Protein AF-A0A4U7EYY4-F1 (afdb_monomer_lite)

Foldseek 3Di:
DVQADPPPRDHDDDDDDCVRPVPVQVVLVVVCVVPVHSDDDDDAQDDVPDDGDDDPVRNVVSCVPDPDQWDDDPPDIDGDPPD

Structure (mmCIF, N/CA/C/O backbone):
data_AF-A0A4U7EYY4-F1
#
_entry.id   AF-A0A4U7EYY4-F1
#
loop_
_atom_site.group_PDB
_atom_site.id
_atom_site.type_symbol
_atom_site.label_atom_id
_atom_site.label_alt_id
_atom_site.label_comp_id
_atom_site.label_asym_id
_atom_site.label_entity_id
_atom_site.label_seq_id
_atom_site.pdbx_PDB_ins_code
_atom_site.Cartn_x
_atom_site.Cartn_y
_atom_site.Cartn_z
_atom_site.occupancy
_atom_site.B_iso_or_equiv
_atom_site.auth_seq_id
_atom_site.auth_comp_id
_atom_site.auth_asym_id
_atom_site.auth_atom_id
_atom_site.pdbx_PDB_model_num
ATOM 1 N N . PRO A 1 1 ? -7.245 -8.724 11.045 1.00 78.62 1 PRO A N 1
ATOM 2 C CA . PRO A 1 1 ? -6.195 -9.728 11.364 1.00 78.62 1 PRO A CA 1
ATOM 3 C C . PRO A 1 1 ? -4.939 -9.602 10.486 1.00 78.62 1 PRO A C 1
ATOM 5 O O . PRO A 1 1 ? -3.851 -9.678 11.030 1.00 78.62 1 PRO A O 1
ATOM 8 N N . ALA A 1 2 ? -5.065 -9.361 9.172 1.00 89.44 2 ALA A N 1
ATOM 9 C CA . ALA A 1 2 ? -3.942 -9.371 8.215 1.00 89.44 2 ALA A CA 1
ATOM 10 C C . ALA A 1 2 ? -2.776 -8.389 8.491 1.00 89.44 2 ALA A C 1
ATOM 12 O O . ALA A 1 2 ? -1.729 -8.506 7.868 1.00 89.44 2 ALA A O 1
ATOM 13 N N . VAL A 1 3 ? -2.953 -7.424 9.398 1.00 92.62 3 VAL A N 1
ATOM 14 C CA . VAL A 1 3 ? -1.962 -6.384 9.741 1.00 92.62 3 VAL A CA 1
ATOM 15 C C . VAL A 1 3 ? -1.464 -6.473 11.189 1.00 92.62 3 VAL A C 1
ATOM 17 O O . VAL A 1 3 ? -0.732 -5.593 11.636 1.00 92.62 3 VAL A O 1
ATOM 20 N N . LEU A 1 4 ? -1.896 -7.495 11.934 1.00 94.94 4 LEU A N 1
ATOM 21 C CA . LEU A 1 4 ? -1.470 -7.743 13.309 1.00 94.94 4 LEU A CA 1
ATOM 22 C C . LEU A 1 4 ? -0.509 -8.924 13.334 1.00 94.94 4 LEU A C 1
ATOM 24 O O . LEU A 1 4 ? -0.693 -9.895 12.597 1.00 94.94 4 LEU A O 1
ATOM 28 N N . HIS A 1 5 ? 0.476 -8.866 14.218 1.00 94.31 5 HIS A N 1
ATOM 29 C CA . HIS A 1 5 ? 1.285 -10.031 14.519 1.00 94.31 5 HIS A CA 1
ATOM 30 C C . HIS A 1 5 ? 0.407 -11.107 15.202 1.00 94.31 5 HIS A C 1
ATOM 32 O O . HIS A 1 5 ? -0.377 -10.777 16.097 1.00 94.31 5 HIS A O 1
ATOM 38 N N . PRO A 1 6 ? 0.465 -12.379 14.763 1.00 94.31 6 PRO A N 1
ATOM 39 C CA . PRO A 1 6 ? -0.532 -13.385 15.137 1.00 94.31 6 PRO A CA 1
ATOM 40 C C . PRO A 1 6 ? -0.462 -13.826 16.603 1.00 94.31 6 PRO A C 1
ATOM 42 O O . PRO A 1 6 ? -1.471 -14.270 17.142 1.00 94.31 6 PRO A O 1
ATOM 45 N N . GLU A 1 7 ? 0.703 -13.726 17.246 1.00 95.44 7 GLU A N 1
ATOM 46 C CA . GLU A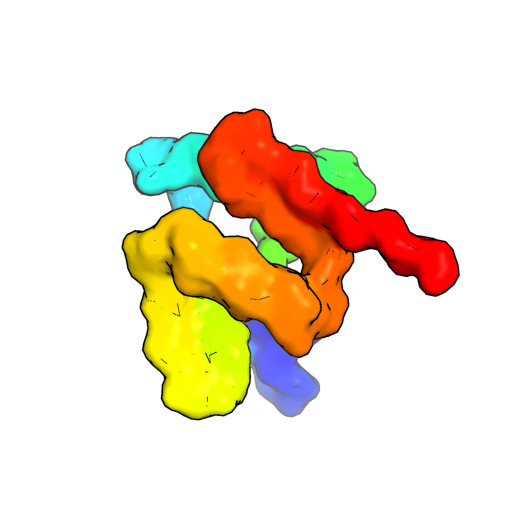 1 7 ? 0.893 -14.249 18.607 1.00 95.44 7 GLU A CA 1
ATOM 47 C C . GLU A 1 7 ? 0.523 -13.233 19.696 1.00 95.44 7 GLU A C 1
ATOM 49 O O . GLU A 1 7 ? -0.061 -13.594 20.715 1.00 95.44 7 GLU A O 1
ATOM 54 N N . ASP A 1 8 ? 0.840 -11.956 19.485 1.00 95.50 8 ASP A N 1
ATOM 55 C CA . ASP A 1 8 ? 0.757 -10.899 20.501 1.00 95.50 8 ASP A CA 1
ATOM 56 C C . ASP A 1 8 ? -0.149 -9.725 20.089 1.00 95.50 8 ASP A C 1
ATOM 58 O O . ASP A 1 8 ? -0.352 -8.797 20.871 1.00 95.50 8 ASP A O 1
ATOM 62 N N . HIS A 1 9 ? -0.735 -9.780 18.889 1.00 93.88 9 HIS A N 1
ATOM 63 C CA . HIS A 1 9 ? -1.654 -8.782 18.338 1.00 93.88 9 HIS A CA 1
ATOM 64 C C . HIS A 1 9 ? -1.061 -7.369 18.195 1.00 93.88 9 HIS A C 1
ATOM 66 O O . HIS A 1 9 ? -1.806 -6.391 18.089 1.00 93.88 9 HIS A O 1
ATOM 72 N N . THR A 1 10 ? 0.267 -7.240 18.160 1.00 96.44 10 THR A N 1
ATOM 73 C CA . THR A 1 10 ? 0.938 -5.949 17.954 1.00 96.44 10 THR A CA 1
ATOM 74 C C . THR A 1 10 ? 0.934 -5.525 16.479 1.00 96.44 10 THR A C 1
ATOM 76 O O . THR A 1 10 ? 0.713 -6.334 15.575 1.00 96.44 10 THR A O 1
ATOM 79 N N . ALA A 1 11 ? 1.155 -4.232 16.217 1.00 95.31 11 ALA A N 1
ATOM 80 C CA . ALA A 1 11 ? 1.205 -3.661 14.870 1.00 95.31 11 ALA A CA 1
ATOM 81 C C . ALA A 1 11 ? 2.206 -2.501 14.779 1.00 95.31 11 ALA A C 1
ATOM 83 O O . ALA A 1 11 ? 2.543 -1.873 15.784 1.00 95.31 11 ALA A O 1
ATOM 84 N N . ARG A 1 12 ? 2.629 -2.167 13.553 1.00 96.38 12 ARG A N 1
ATOM 85 C CA . ARG A 1 12 ? 3.443 -0.978 13.252 1.00 96.38 12 ARG A CA 1
ATOM 86 C C . ARG A 1 12 ? 2.640 -0.002 12.381 1.00 96.38 12 ARG A C 1
ATOM 88 O O . ARG A 1 12 ? 2.801 -0.019 11.160 1.00 96.38 12 ARG A O 1
ATOM 95 N N . PRO A 1 13 ? 1.739 0.800 12.976 1.00 96.19 13 PRO A N 1
ATOM 96 C CA . PRO A 1 13 ? 0.820 1.631 12.214 1.00 96.19 13 PRO A CA 1
ATOM 97 C C . PRO A 1 13 ? 1.537 2.806 11.542 1.00 96.19 13 PRO A C 1
ATOM 99 O O . PRO A 1 13 ? 2.441 3.418 12.111 1.00 96.19 13 PRO A O 1
ATOM 102 N N . GLN A 1 14 ? 1.063 3.162 10.352 1.00 97.56 14 GLN A N 1
ATOM 103 C CA . GLN A 1 14 ? 1.283 4.470 9.749 1.00 97.56 14 GLN A CA 1
ATOM 104 C C . GLN A 1 14 ? -0.013 5.265 9.904 1.00 97.56 14 GLN A C 1
ATOM 106 O O . GLN A 1 14 ? -1.028 4.906 9.312 1.00 97.56 14 GLN A O 1
ATOM 111 N N . ILE A 1 15 ? 0.014 6.334 10.698 1.00 97.25 15 ILE A N 1
ATOM 112 C CA . ILE A 1 15 ? -1.130 7.242 10.811 1.00 97.25 15 ILE A CA 1
ATOM 113 C C . ILE A 1 15 ? -1.091 8.209 9.631 1.00 97.25 15 ILE A C 1
ATOM 115 O O . ILE A 1 15 ? -0.056 8.819 9.367 1.00 97.25 15 ILE A O 1
ATOM 119 N N . VAL A 1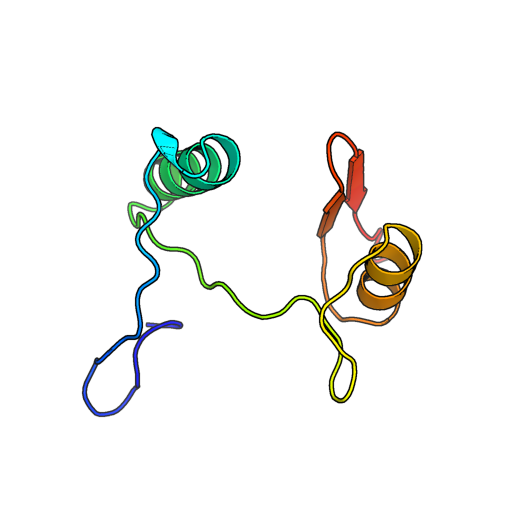 16 ? -2.212 8.325 8.925 1.00 97.94 16 VAL A N 1
ATOM 120 C CA . VAL A 1 16 ? -2.371 9.218 7.776 1.00 97.94 16 VAL A CA 1
ATOM 121 C C . VAL A 1 16 ? -3.406 10.269 8.141 1.00 97.94 16 VAL A C 1
ATOM 123 O O . VAL A 1 16 ? -4.547 9.927 8.444 1.00 97.94 16 VAL A O 1
ATOM 126 N N . SER A 1 17 ? -3.020 11.543 8.111 1.00 98.06 17 SER A N 1
ATOM 127 C CA . SER A 1 17 ? -3.972 12.653 8.156 1.00 98.06 17 SER A CA 1
ATOM 128 C C . SER A 1 17 ? -4.272 13.178 6.754 1.00 98.06 17 SER A C 1
ATOM 130 O O . SER A 1 17 ? -3.435 13.107 5.849 1.00 98.06 17 SER A O 1
ATOM 132 N N . GLU A 1 18 ? -5.445 13.785 6.586 1.00 98.06 18 GLU A N 1
ATOM 133 C CA . GLU A 1 18 ? -5.827 14.465 5.344 1.00 98.06 18 GLU A CA 1
ATOM 134 C C . GLU A 1 18 ? -4.799 15.534 4.934 1.00 98.06 18 GLU A C 1
ATOM 136 O O . GLU A 1 18 ? -4.410 15.620 3.772 1.00 98.06 18 GLU A O 1
ATOM 141 N N . SER A 1 19 ? -4.273 16.288 5.905 1.00 98.25 19 SER A N 1
ATOM 142 C CA . SER A 1 19 ? -3.248 17.313 5.670 1.00 98.25 19 SER A CA 1
ATOM 143 C C . SER A 1 19 ? -1.912 16.763 5.156 1.00 98.25 19 SER A C 1
ATOM 145 O O . SER A 1 19 ? -1.169 17.494 4.506 1.00 98.25 19 SER A O 1
ATOM 147 N N . GLN A 1 20 ? -1.589 15.498 5.447 1.00 97.31 20 GLN A N 1
ATOM 148 C CA . GLN A 1 20 ? -0.366 14.841 4.977 1.00 97.31 20 GLN A CA 1
ATOM 149 C C . GLN A 1 20 ? -0.561 14.203 3.602 1.00 97.31 20 GLN A C 1
ATOM 151 O O . GLN A 1 20 ? 0.339 14.256 2.766 1.00 97.31 20 GLN A O 1
ATOM 156 N N . ASN A 1 21 ? -1.713 13.566 3.377 1.00 97.50 21 ASN A N 1
ATOM 157 C CA . ASN A 1 21 ? -2.042 12.927 2.109 1.00 97.50 21 ASN A CA 1
ATOM 158 C C . ASN A 1 21 ? -3.562 12.776 1.955 1.00 97.50 21 ASN A C 1
ATOM 160 O O . ASN A 1 21 ? -4.134 11.737 2.294 1.00 97.50 21 ASN A O 1
ATOM 164 N N . ALA A 1 22 ? -4.206 13.802 1.397 1.00 98.12 22 ALA A N 1
ATOM 165 C CA . ALA A 1 22 ? -5.656 13.837 1.216 1.00 98.12 22 ALA A CA 1
ATOM 166 C C . ALA A 1 22 ? -6.182 12.666 0.369 1.00 98.12 22 ALA A C 1
ATOM 168 O O . ALA A 1 22 ? -7.245 12.120 0.654 1.00 98.12 22 ALA A O 1
ATOM 169 N N . ARG A 1 23 ? -5.418 12.224 -0.640 1.00 96.50 23 ARG A N 1
ATOM 170 C CA . ARG A 1 23 ? -5.831 11.132 -1.532 1.00 96.50 23 ARG A CA 1
ATOM 171 C C . ARG A 1 23 ? -5.850 9.786 -0.813 1.00 96.50 23 ARG A C 1
ATOM 173 O O . ARG A 1 23 ? -6.833 9.061 -0.917 1.00 96.50 23 ARG A O 1
ATOM 180 N N . LEU A 1 24 ? -4.795 9.455 -0.066 1.00 97.38 24 LEU A N 1
ATOM 181 C CA . LEU A 1 24 ? -4.756 8.214 0.714 1.00 97.38 24 LEU A CA 1
ATOM 182 C C . LEU A 1 24 ? -5.765 8.246 1.869 1.00 97.38 24 LEU A C 1
ATOM 184 O O . LEU A 1 24 ? -6.408 7.234 2.136 1.00 97.38 24 LEU A O 1
ATOM 188 N N . TYR A 1 25 ? -5.947 9.406 2.505 1.00 98.44 25 TYR A N 1
ATOM 189 C CA . TYR A 1 25 ? -6.963 9.597 3.540 1.00 98.44 25 TYR A CA 1
ATOM 190 C C . TYR A 1 25 ? -8.374 9.306 3.009 1.00 98.44 25 TYR A C 1
ATOM 192 O O . TYR A 1 25 ? -9.091 8.505 3.601 1.00 98.44 25 TYR A O 1
ATOM 200 N N . ALA A 1 26 ? -8.738 9.861 1.848 1.00 98.25 26 ALA A N 1
ATOM 201 C CA . ALA A 1 26 ? -10.036 9.613 1.218 1.00 98.25 26 ALA A CA 1
ATOM 202 C C . ALA A 1 26 ? -10.256 8.131 0.858 1.00 98.25 26 ALA A C 1
ATOM 204 O O . ALA A 1 26 ? -11.368 7.625 0.986 1.00 98.25 26 ALA A O 1
ATOM 205 N N . ILE A 1 27 ? -9.204 7.411 0.444 1.00 97.81 27 ILE A N 1
ATOM 206 C CA . ILE A 1 27 ? -9.291 5.963 0.188 1.00 97.81 27 ILE A CA 1
ATOM 207 C C . ILE A 1 27 ? -9.580 5.199 1.487 1.00 97.81 27 ILE A C 1
ATOM 209 O O . ILE A 1 27 ? -10.427 4.309 1.487 1.00 97.81 27 ILE A O 1
ATOM 213 N N . ILE A 1 28 ? -8.898 5.537 2.587 1.00 98.31 28 ILE A N 1
ATOM 214 C CA . ILE A 1 28 ? -9.129 4.910 3.898 1.00 98.31 28 ILE A CA 1
ATOM 215 C C . ILE A 1 28 ? -10.549 5.214 4.398 1.00 98.31 28 ILE A C 1
ATOM 217 O O . ILE A 1 28 ? -11.229 4.302 4.861 1.00 98.31 28 ILE A O 1
ATOM 221 N N . GLU A 1 29 ? -11.018 6.456 4.253 1.00 98.50 29 GLU A N 1
ATOM 222 C CA . GLU A 1 29 ? -12.374 6.863 4.641 1.00 98.50 29 GLU A CA 1
ATOM 223 C C . GLU A 1 29 ? -13.447 6.110 3.833 1.00 98.50 29 GLU A C 1
ATOM 225 O O . GLU A 1 29 ? -14.419 5.595 4.385 1.00 98.50 29 GLU A O 1
ATOM 230 N N . GLU A 1 30 ? -13.273 5.989 2.516 1.00 98.50 30 GLU A N 1
ATOM 231 C CA . GLU A 1 30 ? -14.197 5.228 1.671 1.00 98.50 30 GLU A CA 1
ATOM 232 C C . GLU A 1 30 ? -14.152 3.723 1.981 1.00 98.50 30 GLU A C 1
ATOM 234 O O . GLU A 1 30 ? -15.183 3.044 1.961 1.00 98.50 30 GLU A O 1
ATOM 239 N N . PHE A 1 31 ? -12.976 3.192 2.319 1.00 98.31 31 PHE A N 1
ATOM 240 C CA . PHE A 1 31 ? -12.833 1.812 2.770 1.00 98.31 31 PHE A CA 1
ATOM 241 C C . PHE A 1 31 ? -13.556 1.576 4.106 1.00 98.31 31 PHE A C 1
ATOM 243 O O . PHE A 1 31 ? -14.257 0.570 4.245 1.00 98.31 31 PHE A O 1
ATOM 250 N N . GLU A 1 32 ? -13.484 2.517 5.051 1.00 98.44 32 GLU A N 1
ATOM 251 C CA . GLU A 1 32 ? -14.250 2.481 6.302 1.00 98.44 32 GLU A CA 1
ATOM 252 C C . GLU A 1 32 ? -15.758 2.498 6.040 1.00 98.44 32 GLU A C 1
ATOM 254 O O . GLU A 1 32 ? -16.468 1.634 6.550 1.00 98.44 32 GLU A O 1
ATOM 259 N N . LYS A 1 33 ? -16.256 3.410 5.193 1.00 98.69 33 LYS A N 1
ATOM 260 C CA . LYS A 1 33 ? -17.689 3.489 4.844 1.00 98.69 33 LYS A CA 1
ATOM 261 C C . LYS A 1 33 ? -18.235 2.160 4.315 1.00 98.69 33 LYS A C 1
ATOM 263 O O . LYS A 1 33 ? -19.392 1.829 4.563 1.00 98.69 33 LYS A O 1
ATOM 268 N N . ARG A 1 34 ? -17.410 1.393 3.592 1.00 98.44 34 ARG A N 1
ATOM 269 C CA . ARG A 1 34 ? -17.795 0.102 2.997 1.00 98.44 34 ARG A CA 1
ATOM 270 C C . ARG A 1 34 ? -17.625 -1.092 3.929 1.00 98.44 34 ARG A C 1
ATOM 272 O O . ARG A 1 34 ? -18.375 -2.055 3.803 1.00 98.44 34 ARG A O 1
ATOM 279 N N . THR A 1 35 ? -16.625 -1.069 4.805 1.00 97.94 35 THR A N 1
ATOM 280 C CA . THR A 1 35 ? -16.198 -2.260 5.565 1.00 97.94 35 THR A CA 1
ATOM 281 C C . THR A 1 35 ? -16.360 -2.128 7.078 1.00 97.94 35 THR A C 1
ATOM 283 O O . THR A 1 35 ? -16.288 -3.130 7.785 1.00 97.94 35 THR A O 1
ATOM 286 N N . GLY A 1 36 ? -16.558 -0.911 7.585 1.00 98.19 36 GLY A N 1
ATOM 287 C CA . GLY A 1 36 ? -16.501 -0.575 9.008 1.00 98.19 36 GLY A CA 1
ATOM 288 C C . GLY A 1 36 ? -15.084 -0.563 9.596 1.00 98.19 36 GLY A C 1
ATOM 289 O O . GLY A 1 36 ? -14.941 -0.452 10.811 1.00 98.19 36 GLY A O 1
ATOM 290 N N . VAL A 1 37 ? -14.037 -0.711 8.772 1.00 96.88 37 VAL A N 1
ATOM 291 C CA . VAL A 1 37 ? -12.638 -0.784 9.216 1.00 96.88 37 VAL A CA 1
ATOM 292 C C . VAL A 1 37 ? -11.814 0.317 8.535 1.00 96.88 37 VAL A C 1
ATOM 294 O O . VAL A 1 37 ? -11.574 0.217 7.338 1.00 96.88 37 VAL A O 1
ATOM 297 N N . PRO A 1 38 ? -11.304 1.331 9.256 1.00 97.25 38 PRO A N 1
ATOM 298 C CA . PRO A 1 38 ? -10.502 2.419 8.679 1.00 97.25 38 PRO A CA 1
ATOM 299 C C . PRO A 1 38 ? -9.009 2.063 8.552 1.00 97.25 38 PRO A C 1
ATOM 301 O O . PRO A 1 38 ? -8.135 2.849 8.915 1.00 97.25 38 PRO A O 1
ATOM 304 N N . VAL A 1 39 ? -8.680 0.847 8.100 1.00 96.69 39 VAL A N 1
ATOM 305 C CA . VAL A 1 39 ? -7.289 0.358 8.044 1.00 96.69 39 VAL A CA 1
ATOM 306 C C . VAL A 1 39 ? -7.029 -0.421 6.761 1.00 96.69 39 VAL A C 1
ATOM 308 O O . VAL A 1 39 ? -7.754 -1.359 6.438 1.00 96.69 39 VAL A O 1
ATOM 311 N N . LEU A 1 40 ? -5.934 -0.076 6.081 1.00 96.81 40 LEU A N 1
ATOM 312 C CA . LEU A 1 40 ? -5.421 -0.776 4.903 1.00 96.81 40 LEU A CA 1
ATOM 313 C C . LEU A 1 40 ? -4.081 -1.449 5.218 1.00 96.81 40 LEU A C 1
ATOM 315 O O . LEU A 1 40 ? -3.273 -0.921 5.984 1.00 96.81 40 LEU A O 1
ATOM 319 N N . LEU A 1 41 ? -3.817 -2.593 4.584 1.00 96.19 41 LEU A N 1
ATOM 320 C CA . LEU A 1 41 ? -2.467 -3.151 4.520 1.00 96.19 41 LEU A CA 1
ATOM 321 C C . LEU A 1 41 ? -1.650 -2.327 3.517 1.00 96.19 41 LEU A C 1
ATOM 323 O O . LEU A 1 41 ? -2.031 -2.217 2.354 1.00 96.19 41 LEU A O 1
ATOM 327 N N . ASN A 1 42 ? -0.524 -1.777 3.964 1.00 95.38 42 ASN A N 1
ATOM 328 C CA . ASN A 1 42 ? 0.408 -1.028 3.126 1.00 95.38 42 ASN A CA 1
ATOM 329 C C . ASN A 1 42 ? 1.755 -1.761 3.078 1.00 95.38 42 ASN A C 1
ATOM 331 O O . ASN A 1 42 ? 2.382 -1.967 4.118 1.00 95.38 42 ASN A O 1
ATOM 335 N N . THR A 1 43 ? 2.193 -2.154 1.883 1.00 93.31 43 THR A N 1
ATOM 336 C CA . THR A 1 43 ? 3.476 -2.831 1.650 1.00 93.31 43 THR A CA 1
ATOM 337 C C . THR A 1 43 ? 4.240 -2.146 0.522 1.00 93.31 43 THR A C 1
ATOM 339 O O . THR A 1 43 ? 3.676 -1.350 -0.229 1.00 93.31 43 THR A O 1
ATOM 342 N N . SER A 1 44 ? 5.535 -2.432 0.403 1.00 95.00 44 SER A N 1
ATOM 343 C CA . SER A 1 44 ? 6.360 -1.908 -0.680 1.00 95.00 44 SER A CA 1
ATOM 344 C C . SER A 1 44 ? 5.801 -2.322 -2.039 1.00 95.00 44 SER A C 1
ATOM 346 O O . SER A 1 44 ? 5.498 -3.492 -2.266 1.00 95.00 44 SER A O 1
ATOM 348 N N . PHE A 1 45 ? 5.690 -1.360 -2.953 1.00 97.00 45 PHE A N 1
ATOM 349 C CA . PHE A 1 45 ? 5.396 -1.662 -4.346 1.00 97.00 45 PHE A CA 1
ATOM 350 C C . PHE A 1 45 ? 6.703 -1.984 -5.077 1.00 97.00 45 PHE A C 1
ATOM 352 O O . PHE A 1 45 ? 7.421 -1.087 -5.525 1.00 97.00 45 PHE A O 1
ATOM 359 N N . ASN A 1 46 ? 7.033 -3.271 -5.102 1.00 94.88 46 ASN A N 1
ATOM 360 C CA . ASN A 1 46 ? 8.180 -3.887 -5.764 1.00 94.88 46 ASN A CA 1
ATOM 361 C C . ASN A 1 46 ? 7.938 -5.396 -5.934 1.00 94.88 46 ASN A C 1
ATOM 363 O O . ASN A 1 46 ? 6.965 -5.933 -5.405 1.00 94.88 46 ASN A O 1
ATOM 367 N N . ASP A 1 47 ? 8.828 -6.064 -6.664 1.00 88.81 47 ASP A N 1
ATOM 368 C CA . ASP A 1 47 ? 8.927 -7.526 -6.676 1.00 88.81 47 ASP A CA 1
ATOM 369 C C . ASP A 1 47 ? 10.072 -7.990 -5.753 1.00 88.81 47 ASP A C 1
ATOM 371 O O . ASP A 1 47 ? 10.877 -7.185 -5.269 1.00 88.81 47 ASP A O 1
ATOM 375 N N . HIS A 1 48 ? 10.145 -9.287 -5.459 1.00 85.94 48 HIS A N 1
ATOM 376 C CA . HIS A 1 48 ? 11.153 -9.833 -4.557 1.00 85.94 48 HIS A CA 1
ATOM 377 C C . HIS A 1 48 ? 12.575 -9.605 -5.091 1.00 85.94 48 HIS A C 1
ATOM 379 O O . HIS A 1 48 ? 12.955 -10.126 -6.134 1.00 85.94 48 HIS A O 1
ATOM 385 N N . GLY A 1 49 ? 13.381 -8.868 -4.323 1.00 87.44 49 GLY A N 1
ATOM 386 C CA . GLY A 1 49 ? 14.759 -8.522 -4.686 1.00 87.44 49 GLY A CA 1
ATOM 387 C C . GLY A 1 49 ? 14.900 -7.180 -5.407 1.00 87.44 49 GLY A C 1
ATOM 388 O O . GLY A 1 49 ? 16.016 -6.665 -5.482 1.00 87.44 49 GLY A O 1
ATOM 389 N N . ASP A 1 50 ? 13.792 -6.574 -5.840 1.00 92.06 50 ASP A N 1
ATOM 390 C CA . ASP A 1 50 ? 13.794 -5.278 -6.513 1.00 92.06 50 ASP A CA 1
ATOM 391 C C . ASP A 1 50 ? 13.620 -4.105 -5.528 1.00 92.06 50 ASP A C 1
ATOM 393 O O . ASP A 1 50 ? 12.946 -4.222 -4.493 1.00 92.06 50 ASP 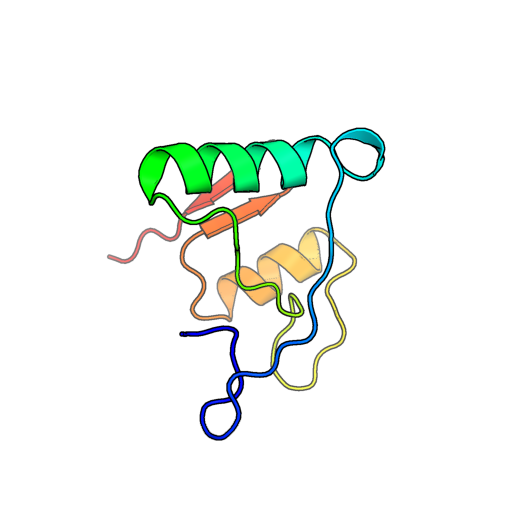A O 1
ATOM 397 N N . PRO A 1 51 ? 14.200 -2.927 -5.830 1.00 95.19 51 PRO A N 1
ATOM 398 C CA . PRO A 1 51 ? 13.912 -1.708 -5.084 1.00 95.19 51 PRO A CA 1
ATOM 399 C C . PRO A 1 51 ? 12.453 -1.269 -5.280 1.00 95.19 51 PRO A C 1
ATOM 401 O O . PRO A 1 51 ? 11.787 -1.660 -6.236 1.00 95.19 51 PRO A O 1
ATOM 404 N N . ILE A 1 52 ? 11.969 -0.399 -4.389 1.00 97.62 52 ILE A N 1
ATOM 405 C CA . ILE A 1 52 ? 10.665 0.258 -4.564 1.00 97.62 52 ILE A CA 1
ATOM 406 C C . ILE A 1 52 ? 10.654 1.014 -5.895 1.00 97.62 52 ILE A C 1
ATOM 408 O O . ILE A 1 52 ? 11.602 1.735 -6.213 1.00 97.62 52 ILE A O 1
ATOM 412 N N . VAL A 1 53 ? 9.559 0.860 -6.635 1.00 97.50 53 VAL A N 1
ATOM 413 C CA . VAL A 1 53 ? 9.286 1.551 -7.897 1.00 97.50 53 VAL A CA 1
ATOM 414 C C . VAL A 1 53 ? 9.440 3.073 -7.756 1.00 97.50 53 VAL A C 1
ATOM 416 O O . VAL A 1 53 ? 8.953 3.676 -6.800 1.00 97.50 53 VAL A O 1
ATOM 419 N N . ARG A 1 54 ? 10.070 3.723 -8.743 1.00 97.25 54 ARG A N 1
ATOM 420 C CA . ARG A 1 54 ? 10.270 5.187 -8.796 1.00 97.25 54 ARG A CA 1
ATOM 421 C C . ARG A 1 54 ? 9.827 5.831 -10.105 1.00 97.25 54 ARG A C 1
ATOM 423 O O . ARG A 1 54 ? 9.791 7.057 -10.189 1.00 97.25 54 ARG A O 1
ATOM 430 N N . THR A 1 55 ? 9.521 5.045 -11.134 1.00 97.12 55 THR A N 1
ATOM 431 C CA . THR A 1 55 ? 9.060 5.560 -12.431 1.00 97.12 55 THR A CA 1
ATOM 432 C C . THR A 1 55 ? 7.765 4.881 -12.884 1.00 97.12 55 THR A C 1
ATOM 434 O O . THR A 1 55 ? 7.544 3.711 -12.569 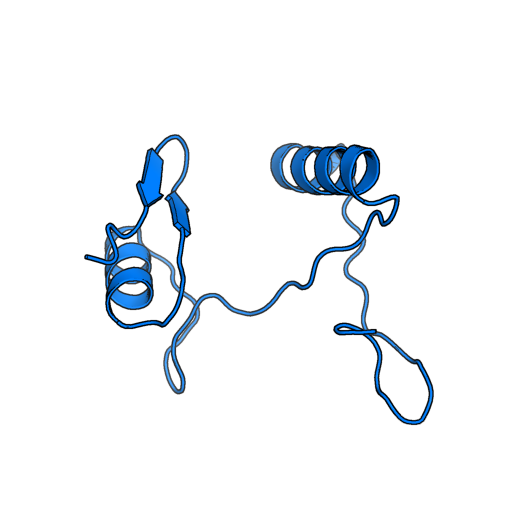1.00 97.12 55 THR A O 1
ATOM 437 N N . PRO A 1 56 ? 6.926 5.555 -13.696 1.00 97.12 56 PRO A N 1
ATOM 438 C CA . PRO A 1 56 ? 5.756 4.938 -14.327 1.00 97.12 56 PRO A CA 1
ATOM 439 C C . PRO A 1 56 ? 6.068 3.632 -15.065 1.00 97.12 56 PRO A C 1
ATOM 441 O O . PRO A 1 56 ? 5.299 2.677 -15.010 1.00 97.12 56 PRO A O 1
ATOM 444 N N . LYS A 1 57 ? 7.223 3.576 -15.739 1.00 96.38 57 LYS A N 1
ATOM 445 C CA . LYS A 1 57 ? 7.671 2.386 -16.466 1.00 96.38 57 LYS A CA 1
ATOM 446 C C . LYS A 1 57 ? 7.915 1.212 -15.518 1.00 96.38 57 LYS A C 1
ATOM 448 O O . LYS A 1 57 ? 7.427 0.122 -15.793 1.00 96.38 57 LYS A O 1
ATOM 453 N N . GLU A 1 58 ? 8.627 1.446 -14.418 1.00 96.56 58 GLU A N 1
ATOM 454 C CA . GLU A 1 58 ? 8.858 0.437 -13.377 1.00 96.56 58 GLU A CA 1
ATOM 455 C C . GLU A 1 58 ? 7.523 -0.018 -12.757 1.00 96.56 58 GLU A C 1
ATOM 457 O O . GLU A 1 58 ? 7.294 -1.216 -12.648 1.00 96.56 58 GLU A O 1
ATOM 462 N N . ALA A 1 59 ? 6.594 0.906 -12.465 1.00 97.06 59 ALA A N 1
ATOM 463 C CA . ALA A 1 59 ? 5.267 0.579 -11.922 1.00 97.06 59 ALA A CA 1
ATOM 464 C C . ALA A 1 59 ? 4.489 -0.375 -12.833 1.00 97.06 59 ALA A C 1
ATOM 466 O O . ALA A 1 59 ? 3.920 -1.363 -12.373 1.00 97.06 59 ALA A O 1
ATOM 467 N N . ILE A 1 60 ? 4.487 -0.090 -14.138 1.00 95.94 60 ILE A N 1
ATOM 468 C CA . ILE A 1 60 ? 3.829 -0.922 -15.147 1.00 95.94 60 ILE A CA 1
ATOM 469 C C . ILE A 1 60 ? 4.527 -2.282 -15.261 1.00 95.94 60 ILE A C 1
ATOM 471 O O . ILE A 1 60 ? 3.847 -3.301 -15.340 1.00 95.94 60 ILE A O 1
ATOM 475 N N . GLN A 1 61 ? 5.862 -2.321 -15.246 1.00 94.81 61 GLN A N 1
ATOM 476 C CA . GLN A 1 61 ? 6.622 -3.573 -15.305 1.00 94.81 61 GLN A CA 1
ATOM 477 C C . GLN A 1 61 ? 6.321 -4.470 -14.100 1.00 94.81 61 GLN A C 1
ATOM 479 O O . GLN A 1 61 ? 5.912 -5.611 -14.304 1.00 94.81 61 GLN A O 1
ATOM 484 N N . THR A 1 62 ? 6.427 -3.940 -12.875 1.00 95.81 62 THR A N 1
ATOM 485 C CA . THR A 1 62 ? 6.087 -4.664 -11.640 1.00 95.81 62 THR A CA 1
ATOM 486 C C . THR A 1 62 ? 4.617 -5.080 -11.624 1.00 95.81 62 THR A C 1
ATOM 488 O O . THR A 1 62 ? 4.286 -6.194 -11.228 1.00 95.81 62 THR A O 1
ATOM 491 N N . TYR A 1 63 ? 3.698 -4.227 -12.086 1.00 95.62 63 TYR A N 1
ATOM 492 C CA . TYR A 1 63 ? 2.284 -4.587 -12.192 1.00 95.62 63 TYR A CA 1
ATOM 493 C C . TYR A 1 63 ? 2.052 -5.762 -13.147 1.00 95.62 63 TYR A C 1
ATOM 495 O O . TYR A 1 63 ? 1.332 -6.691 -12.793 1.00 95.62 63 TYR A O 1
ATOM 503 N N . ILE A 1 64 ? 2.671 -5.757 -14.331 1.00 93.50 64 ILE A N 1
ATOM 504 C CA . ILE A 1 64 ? 2.521 -6.830 -15.324 1.00 93.50 64 ILE A CA 1
ATOM 505 C C . ILE A 1 64 ? 3.123 -8.148 -14.820 1.00 93.50 64 ILE A C 1
ATOM 507 O O . ILE A 1 64 ? 2.501 -9.190 -15.017 1.00 93.50 64 ILE A O 1
ATOM 511 N N . SER A 1 65 ? 4.293 -8.116 -14.172 1.00 91.88 65 SER A N 1
ATOM 512 C CA . SER A 1 65 ? 4.985 -9.325 -13.698 1.00 91.88 65 SER A CA 1
ATOM 513 C C . SER A 1 65 ? 4.428 -9.899 -12.393 1.00 91.88 65 SER A C 1
ATOM 515 O O . SER A 1 65 ? 4.650 -11.073 -12.107 1.00 91.88 65 SER A O 1
ATOM 517 N N . SER A 1 66 ? 3.702 -9.102 -11.607 1.00 91.12 66 SER A N 1
ATOM 518 C CA . SER A 1 66 ? 3.136 -9.519 -10.319 1.00 91.12 66 SER A CA 1
ATOM 519 C C . SER A 1 66 ? 1.727 -10.114 -10.435 1.00 91.12 66 SER A C 1
ATOM 521 O O . SER A 1 66 ? 1.066 -10.050 -11.472 1.00 91.12 66 SER A O 1
ATOM 523 N N . GLY A 1 67 ? 1.221 -10.646 -9.319 1.00 90.62 67 GLY A N 1
ATOM 524 C CA . GLY A 1 67 ? -0.167 -11.094 -9.165 1.00 90.62 67 GLY A CA 1
ATOM 525 C C . GLY A 1 67 ? -1.181 -9.983 -8.860 1.00 90.62 67 GLY A C 1
ATOM 526 O O . GLY A 1 67 ? -2.290 -10.297 -8.452 1.00 90.62 67 GLY A O 1
ATOM 527 N N . LEU A 1 68 ? -0.821 -8.700 -8.999 1.00 94.25 68 LEU A N 1
ATOM 528 C CA . LEU A 1 68 ? -1.732 -7.582 -8.721 1.00 94.25 68 LEU A CA 1
ATOM 529 C C . LEU A 1 68 ? -2.869 -7.504 -9.751 1.00 94.25 68 LEU A C 1
ATOM 531 O O . LEU A 1 68 ? -2.612 -7.601 -10.953 1.00 94.25 68 LEU A O 1
ATOM 535 N N . ASP A 1 69 ? -4.094 -7.245 -9.288 1.00 95.44 69 ASP A N 1
ATOM 536 C CA . ASP A 1 69 ? -5.292 -7.131 -10.135 1.00 95.44 69 ASP A CA 1
ATOM 537 C C . ASP A 1 69 ? -5.428 -5.753 -10.802 1.00 95.44 69 ASP A C 1
ATOM 539 O O . ASP A 1 69 ? -5.752 -5.636 -11.988 1.00 95.44 69 ASP A O 1
ATOM 543 N N . VAL A 1 70 ? -5.142 -4.688 -10.047 1.00 97.00 70 VAL A N 1
ATOM 544 C CA . VAL A 1 70 ? -5.346 -3.290 -10.457 1.00 97.00 70 VAL A CA 1
ATOM 545 C C . VAL A 1 70 ? -4.100 -2.461 -10.155 1.00 97.00 70 VAL A C 1
ATOM 547 O O . VAL A 1 70 ? -3.507 -2.592 -9.086 1.00 97.00 70 VAL A O 1
ATOM 550 N N . LEU A 1 71 ? -3.735 -1.573 -11.081 1.00 97.25 71 LEU A N 1
ATOM 551 C CA . LEU A 1 71 ? -2.755 -0.509 -10.866 1.00 97.25 71 LEU A CA 1
ATOM 552 C C . LEU A 1 71 ? -3.443 0.846 -11.033 1.00 97.25 71 LEU A C 1
ATOM 554 O O . LEU A 1 71 ? -3.976 1.152 -12.098 1.00 97.25 71 LEU A O 1
ATOM 558 N N . VAL A 1 72 ? -3.383 1.672 -9.990 1.00 97.19 72 VAL A N 1
ATOM 559 C CA . VAL A 1 72 ? -3.753 3.089 -10.059 1.00 97.19 72 VAL A CA 1
ATOM 560 C C . VAL A 1 72 ? -2.471 3.900 -10.205 1.00 97.19 72 VAL A C 1
ATOM 562 O O . VAL A 1 72 ? -1.634 3.906 -9.304 1.00 97.19 7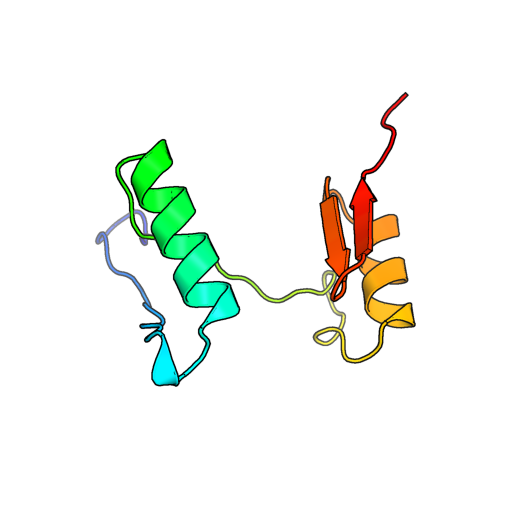2 VAL A O 1
ATOM 565 N N . LEU A 1 73 ? -2.313 4.569 -11.343 1.00 96.19 73 LEU A N 1
ATOM 566 C CA . LEU A 1 73 ? -1.164 5.407 -11.663 1.00 96.19 73 LEU A CA 1
ATOM 567 C C . LEU A 1 73 ? -1.663 6.815 -11.982 1.00 96.19 73 LEU A C 1
ATOM 569 O O . LEU A 1 73 ? -2.089 7.099 -13.099 1.00 96.19 73 LEU A O 1
ATOM 573 N N . GLU A 1 74 ? -1.629 7.684 -10.975 1.00 93.12 74 GLU A N 1
ATOM 574 C CA . GLU A 1 74 ? -2.300 8.986 -11.025 1.00 93.12 74 GLU A CA 1
ATOM 575 C C . GLU A 1 74 ? -3.762 8.851 -11.463 1.00 93.12 74 GLU A C 1
ATOM 577 O O . GLU A 1 74 ? -4.506 8.116 -10.813 1.00 93.12 74 GLU A O 1
ATOM 582 N N . ASP A 1 75 ? -4.175 9.523 -12.532 1.00 95.44 75 ASP A N 1
ATOM 583 C CA . ASP A 1 75 ? -5.557 9.516 -13.025 1.00 95.44 75 ASP A CA 1
ATOM 584 C C . ASP A 1 75 ? -5.856 8.338 -13.969 1.00 95.44 75 ASP A C 1
ATOM 586 O O . ASP A 1 75 ? -6.916 8.277 -14.592 1.00 95.44 75 ASP A O 1
ATOM 590 N N . LEU A 1 76 ? -4.922 7.389 -14.093 1.00 96.75 76 LEU A N 1
ATOM 591 C CA . LEU A 1 76 ? -5.072 6.190 -14.908 1.00 96.75 76 LEU A CA 1
ATOM 592 C C . LEU A 1 76 ? -5.309 4.966 -14.028 1.00 96.75 76 LEU A C 1
ATOM 594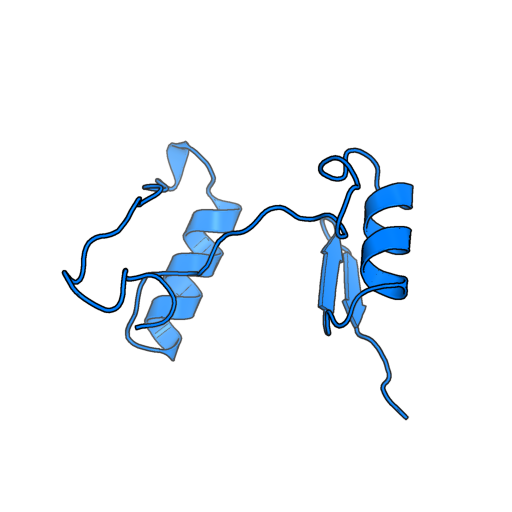 O O . LEU A 1 76 ? -4.604 4.730 -13.046 1.00 96.75 76 LEU A O 1
ATOM 598 N N . ILE A 1 77 ? -6.275 4.145 -14.434 1.00 97.12 77 ILE A N 1
ATOM 599 C CA . ILE A 1 77 ? -6.566 2.856 -13.809 1.00 97.12 77 ILE A CA 1
ATOM 600 C C . ILE A 1 77 ? -6.330 1.772 -14.853 1.00 97.12 77 ILE A C 1
ATOM 602 O O . ILE A 1 77 ? -6.986 1.743 -15.894 1.00 97.12 77 ILE A O 1
ATOM 606 N N . LEU A 1 78 ? -5.387 0.883 -14.566 1.00 96.56 78 LEU A N 1
ATOM 607 C CA . LEU A 1 78 ? -5.134 -0.315 -15.347 1.00 96.56 78 LEU A CA 1
ATOM 608 C C . LEU A 1 78 ? -5.754 -1.495 -14.606 1.00 96.56 78 LEU A C 1
ATOM 610 O O . LEU A 1 78 ? -5.514 -1.683 -13.414 1.00 96.56 78 LEU A O 1
ATOM 614 N N . VAL A 1 79 ? -6.545 -2.283 -15.325 1.00 96.25 79 VAL A N 1
ATOM 615 C CA . VAL A 1 79 ? -7.184 -3.497 -14.815 1.00 96.25 79 VAL A CA 1
ATOM 616 C C . VAL A 1 79 ? -6.745 -4.648 -15.705 1.00 96.25 79 VAL A C 1
ATOM 618 O O . VAL A 1 79 ? -6.831 -4.546 -16.932 1.00 96.25 79 VAL A O 1
ATOM 621 N N . LYS A 1 80 ? -6.263 -5.741 -15.109 1.00 91.19 80 LYS A N 1
ATOM 622 C CA . LYS A 1 80 ? -5.929 -6.942 -15.870 1.00 91.19 80 LYS A CA 1
ATOM 623 C C . LYS A 1 80 ? -7.222 -7.600 -16.325 1.00 91.19 80 LYS A C 1
ATOM 625 O O . LYS A 1 80 ? -8.065 -7.978 -15.515 1.00 91.19 80 LYS A O 1
ATOM 630 N N . ASN A 1 81 ? -7.350 -7.770 -17.636 1.00 82.12 81 ASN A N 1
ATOM 631 C CA . ASN A 1 81 ? -8.356 -8.650 -18.208 1.00 82.12 81 ASN A CA 1
ATOM 632 C C . ASN A 1 81 ? -7.835 -10.081 -18.073 1.00 82.12 81 ASN A C 1
ATOM 634 O O . ASN A 1 81 ? -7.147 -10.581 -18.960 1.00 82.12 81 ASN A O 1
ATOM 638 N N . ASN A 1 82 ? -8.119 -10.703 -16.933 1.00 64.06 82 ASN A N 1
ATOM 639 C CA . ASN A 1 82 ? -7.887 -12.127 -16.731 1.00 64.06 82 ASN A CA 1
ATOM 640 C C . ASN A 1 82 ? -8.944 -12.884 -17.554 1.00 64.06 82 ASN A C 1
ATOM 642 O O . ASN A 1 82 ? -10.053 -13.108 -17.070 1.00 64.06 82 ASN A O 1
ATOM 646 N N . VAL A 1 83 ? -8.634 -13.177 -18.821 1.00 50.50 83 VAL A N 1
ATOM 647 C CA . VAL A 1 83 ? -9.371 -14.169 -19.625 1.00 50.50 83 VAL A CA 1
ATOM 648 C C . VAL A 1 83 ? -8.836 -15.552 -19.292 1.00 50.50 83 VAL A C 1
ATOM 650 O O . VAL A 1 83 ? -7.592 -15.691 -19.266 1.00 50.50 83 VAL A O 1
#

pLDDT: mean 94.49, std 6.89, range [50.5, 98.69]

Secondary structure (DSSP, 8-state):
-TTS-TTT---------TTT-HHHHHHHHHHHHHHS--------SS-TTPPPP-SHHHHHHHHHHSS-SEEEETTEEEE----

Sequence (83 aa):
PAVLHPEDHTARPQIVSESQNARLYAIIEEFEKRTGVPVLLNTSFNDHGDPIVRTPKEAIQTYISSGLDVLVLEDLILVKNNV

Radius of gyration: 15.05 Å; chains: 1; bounding box: 33×32×40 Å